Protein AF-A0A914TS62-F1 (afdb_monomer)

Secondary structure (DSSP, 8-state):
-HHHHHHHHHHHHHHHHHHHHHTT-----HHHHHHHHHHHHHHHHHHHHHHHHHHHHHHHHHHHHHHHHHHTSPPPP--------SSTTEEEEEEEEEE-SS-----TT-----SEEEEEEEEETT------

pLDDT: mean 80.4, std 12.71, range [44.12, 97.81]

Structure (mmCIF, N/CA/C/O backbone):
data_AF-A0A914TS62-F1
#
_entry.id   AF-A0A914TS62-F1
#
loop_
_atom_site.group_PDB
_atom_site.id
_atom_site.type_symbol
_atom_site.label_atom_id
_atom_site.label_alt_id
_atom_site.label_comp_id
_atom_site.label_asym_id
_atom_site.label_entity_id
_atom_site.label_seq_id
_atom_site.pdbx_PDB_ins_code
_atom_site.Cartn_x
_atom_site.Cartn_y
_atom_site.Cartn_z
_atom_site.occupancy
_atom_site.B_iso_or_equiv
_atom_site.auth_seq_id
_atom_site.auth_comp_id
_atom_site.auth_asym_id
_atom_site.auth_atom_id
_atom_site.pdbx_PDB_model_num
ATOM 1 N N . MET A 1 1 ? 12.968 19.511 -11.290 1.00 58.91 1 MET A N 1
ATOM 2 C CA . MET A 1 1 ? 12.700 18.054 -11.337 1.00 58.91 1 MET A CA 1
ATOM 3 C C . MET A 1 1 ? 12.162 17.575 -12.689 1.00 58.91 1 MET A C 1
ATOM 5 O O . MET A 1 1 ? 12.362 16.411 -13.003 1.00 58.91 1 MET A O 1
ATOM 9 N N . GLU A 1 2 ? 11.555 18.425 -13.528 1.00 62.75 2 GLU A N 1
ATOM 10 C CA . GLU A 1 2 ? 11.055 17.998 -14.853 1.00 62.75 2 GLU A CA 1
ATOM 11 C C . GLU A 1 2 ? 12.154 17.627 -15.857 1.00 62.75 2 GLU A C 1
ATOM 13 O O . GLU A 1 2 ? 11.988 16.705 -16.654 1.00 62.75 2 GLU A O 1
ATOM 18 N N . ILE A 1 3 ? 13.306 18.303 -15.787 1.00 72.19 3 ILE A N 1
ATOM 19 C CA . ILE A 1 3 ? 14.431 18.050 -16.698 1.00 72.19 3 ILE A CA 1
ATOM 20 C C . ILE A 1 3 ? 14.920 16.602 -16.563 1.00 72.19 3 ILE A C 1
ATOM 22 O O . ILE A 1 3 ? 15.152 15.953 -17.573 1.00 72.19 3 ILE A O 1
ATOM 26 N N . THR A 1 4 ? 14.998 16.049 -15.349 1.00 74.50 4 THR A N 1
ATOM 27 C CA . THR A 1 4 ? 15.471 14.673 -15.119 1.00 74.50 4 THR A CA 1
ATOM 28 C C . THR A 1 4 ? 14.542 13.631 -15.747 1.00 74.50 4 THR A C 1
ATOM 30 O O . THR A 1 4 ? 15.008 12.695 -16.395 1.00 74.50 4 THR A O 1
ATOM 33 N N . PHE A 1 5 ? 13.226 13.819 -15.624 1.00 72.50 5 PHE A N 1
ATOM 34 C CA . PHE A 1 5 ? 12.227 12.907 -16.191 1.00 72.50 5 PHE A CA 1
ATOM 35 C C . PHE A 1 5 ? 12.104 13.003 -17.713 1.00 72.50 5 PHE A C 1
ATOM 37 O O . PHE A 1 5 ? 11.790 12.011 -18.374 1.00 72.50 5 PHE A O 1
ATOM 44 N N . ASN A 1 6 ? 12.374 14.179 -18.280 1.00 75.81 6 ASN A N 1
ATOM 45 C CA . ASN A 1 6 ? 12.390 14.373 -19.726 1.00 75.81 6 ASN A CA 1
ATOM 46 C C . ASN A 1 6 ? 13.721 13.962 -20.367 1.00 75.81 6 ASN A C 1
ATOM 48 O O . ASN A 1 6 ? 13.715 13.427 -21.473 1.00 75.81 6 ASN A O 1
ATOM 52 N N . ALA A 1 7 ? 14.846 14.136 -19.671 1.00 82.00 7 ALA A N 1
ATOM 53 C CA . ALA A 1 7 ? 16.173 13.810 -20.184 1.00 82.00 7 ALA A CA 1
ATOM 54 C C . ALA A 1 7 ? 16.500 12.312 -20.109 1.00 82.00 7 ALA A C 1
ATOM 56 O O . ALA A 1 7 ? 17.142 11.792 -21.015 1.00 82.00 7 ALA A O 1
ATOM 57 N N . CYS A 1 8 ? 16.042 11.595 -19.076 1.00 82.69 8 CYS A N 1
ATOM 58 C CA . CYS A 1 8 ? 16.321 10.165 -18.892 1.00 82.69 8 CYS A CA 1
ATOM 59 C C . CYS A 1 8 ? 16.022 9.285 -20.133 1.00 82.69 8 CYS A C 1
ATOM 61 O O . CYS A 1 8 ? 16.927 8.575 -20.576 1.00 82.69 8 CYS A O 1
ATOM 63 N N . PRO A 1 9 ? 14.832 9.344 -20.766 1.00 81.12 9 PRO A N 1
ATOM 64 C CA . PRO A 1 9 ? 14.540 8.527 -21.949 1.00 81.12 9 PRO A CA 1
ATOM 65 C C . PRO A 1 9 ? 15.324 8.965 -23.194 1.00 81.12 9 PRO A C 1
ATOM 67 O O . PRO A 1 9 ? 15.675 8.129 -24.026 1.00 81.12 9 PRO A O 1
ATOM 70 N N . ILE A 1 10 ? 15.644 10.258 -23.313 1.00 84.44 10 ILE A N 1
ATOM 71 C CA . ILE A 1 10 ? 16.481 10.782 -24.401 1.00 84.44 10 ILE A CA 1
ATOM 72 C C . ILE A 1 10 ? 17.897 10.210 -24.273 1.00 84.44 10 ILE A C 1
ATOM 74 O O . ILE A 1 10 ? 18.439 9.673 -25.236 1.00 84.44 10 ILE A O 1
ATOM 78 N N . LEU A 1 11 ? 18.465 10.245 -23.066 1.00 88.25 11 LEU A N 1
ATOM 79 C CA . LEU A 1 11 ? 19.777 9.670 -22.773 1.00 88.25 11 LEU A CA 1
ATOM 80 C C . LEU A 1 11 ? 19.796 8.152 -22.984 1.00 88.25 11 LEU A C 1
ATOM 82 O O . LEU A 1 11 ? 20.741 7.640 -23.577 1.00 88.25 11 LEU A O 1
ATOM 86 N N . ALA A 1 12 ? 18.746 7.437 -22.571 1.00 86.88 12 ALA A N 1
ATOM 87 C CA . ALA A 1 12 ? 18.618 5.998 -22.803 1.00 86.88 12 ALA A CA 1
ATOM 88 C C . ALA A 1 12 ? 18.572 5.651 -24.301 1.00 86.88 12 ALA A C 1
ATOM 90 O O . ALA A 1 12 ? 19.193 4.680 -24.737 1.00 86.88 12 ALA A O 1
ATOM 91 N N . THR A 1 13 ? 17.890 6.473 -25.102 1.00 87.94 13 THR A N 1
ATOM 92 C CA . THR A 1 13 ? 17.830 6.310 -26.561 1.00 87.94 13 THR A CA 1
ATOM 93 C C . THR A 1 13 ? 19.200 6.545 -27.201 1.00 87.94 13 THR A C 1
ATOM 95 O O . THR A 1 13 ? 19.657 5.726 -27.995 1.00 87.94 13 THR A O 1
ATOM 98 N N . ILE A 1 14 ? 19.893 7.621 -26.808 1.00 90.06 14 ILE A N 1
ATOM 99 C CA . ILE A 1 14 ? 21.251 7.931 -27.283 1.00 90.06 14 ILE A CA 1
ATOM 100 C C . ILE A 1 14 ? 22.222 6.806 -26.909 1.00 90.06 14 ILE A C 1
ATOM 102 O O . ILE A 1 14 ? 22.982 6.354 -27.761 1.00 90.06 14 ILE A O 1
ATOM 106 N N . ALA A 1 15 ? 22.170 6.311 -25.669 1.00 92.06 15 ALA A N 1
ATOM 107 C CA . ALA A 1 15 ? 23.005 5.203 -25.212 1.00 92.06 15 ALA A CA 1
ATOM 108 C C . ALA A 1 15 ? 22.726 3.909 -25.996 1.00 92.06 15 ALA A C 1
ATOM 110 O O . ALA A 1 15 ? 23.661 3.208 -26.378 1.00 92.06 15 ALA A O 1
ATOM 111 N N . SER A 1 16 ? 21.456 3.623 -26.296 1.00 90.00 16 SER A N 1
ATOM 112 C CA . SER A 1 16 ? 21.059 2.443 -27.075 1.00 90.00 16 SER A CA 1
ATOM 113 C C . SER A 1 16 ? 21.575 2.506 -28.515 1.00 90.00 16 SER A C 1
ATOM 115 O O . SER A 1 16 ? 22.153 1.538 -29.005 1.00 90.00 16 SER A O 1
ATOM 117 N N . PHE A 1 17 ? 21.437 3.656 -29.184 1.00 91.44 17 PHE A N 1
ATOM 118 C CA . PHE A 1 17 ? 21.981 3.851 -30.532 1.00 91.44 17 PHE A CA 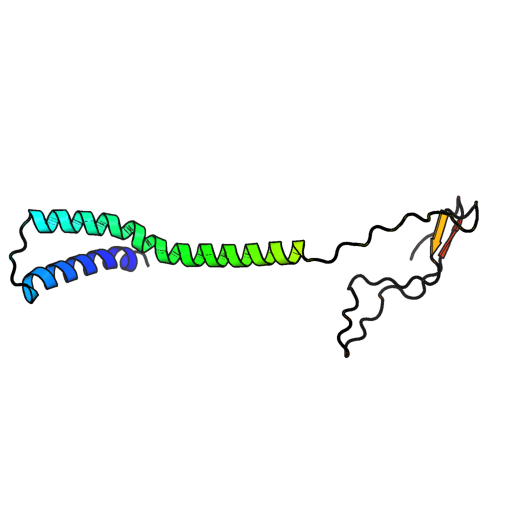1
ATOM 119 C 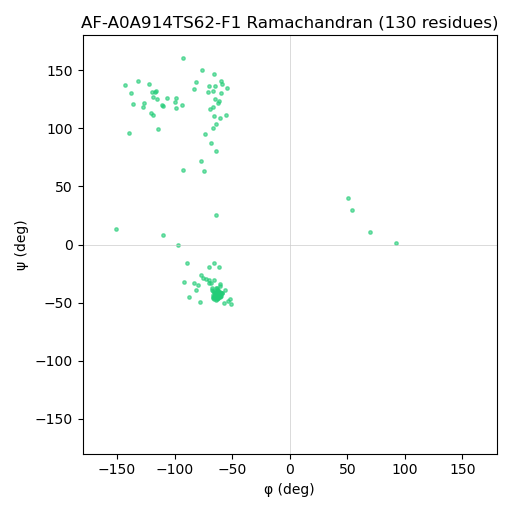C . PHE A 1 17 ? 23.507 3.866 -30.551 1.00 91.44 17 PHE A C 1
ATOM 121 O O . PHE A 1 17 ? 24.109 3.294 -31.457 1.00 91.44 17 PHE A O 1
ATOM 128 N N . MET A 1 18 ? 24.141 4.452 -29.536 1.00 91.81 18 MET A N 1
ATOM 129 C CA . MET A 1 18 ? 25.592 4.411 -29.387 1.00 91.81 18 MET A CA 1
ATOM 130 C C . MET A 1 18 ? 26.086 2.967 -29.242 1.00 91.81 18 MET A C 1
ATOM 132 O O . MET A 1 18 ? 27.031 2.587 -29.924 1.00 91.81 18 MET A O 1
ATOM 136 N N . GLY A 1 19 ? 25.419 2.137 -28.435 1.00 91.69 19 GLY A N 1
ATOM 137 C CA . GLY A 1 19 ? 25.729 0.710 -28.330 1.00 91.69 19 GLY A CA 1
ATOM 138 C C . GLY A 1 19 ? 25.535 -0.038 -29.652 1.00 91.69 19 GLY A C 1
ATOM 139 O O . GLY A 1 19 ? 26.405 -0.804 -30.058 1.00 91.69 19 GLY A O 1
ATOM 140 N N . TYR A 1 20 ? 24.439 0.225 -30.366 1.00 89.75 20 TYR A N 1
ATOM 141 C CA . TYR A 1 20 ? 24.160 -0.397 -31.664 1.00 89.75 20 TYR A CA 1
ATOM 142 C C . TYR A 1 20 ? 25.237 -0.084 -32.717 1.00 89.75 20 TYR A C 1
ATOM 144 O O . TYR A 1 20 ? 25.688 -0.979 -33.426 1.00 89.75 20 TYR A O 1
ATOM 152 N N . ILE A 1 21 ? 25.703 1.166 -32.775 1.00 91.38 21 ILE A N 1
ATOM 153 C CA . ILE A 1 21 ? 26.724 1.593 -33.741 1.00 91.38 21 ILE A CA 1
ATOM 154 C C . ILE A 1 21 ? 28.124 1.139 -33.312 1.00 91.38 21 ILE A C 1
ATOM 156 O O . ILE A 1 21 ? 28.859 0.570 -34.112 1.00 91.38 21 ILE A O 1
ATOM 160 N N . VAL A 1 22 ? 28.515 1.395 -32.059 1.00 92.12 22 VAL A N 1
ATOM 161 C CA . VAL A 1 22 ? 29.905 1.225 -31.598 1.00 92.12 22 VAL A CA 1
ATOM 162 C C . VAL A 1 22 ? 30.225 -0.227 -31.253 1.00 92.12 22 VAL A C 1
ATOM 164 O O . VAL A 1 22 ? 31.324 -0.688 -31.542 1.00 92.12 22 VAL A O 1
ATOM 167 N N . ILE A 1 23 ? 29.289 -0.952 -30.632 1.00 90.00 23 ILE A N 1
ATOM 168 C CA . ILE A 1 23 ? 29.532 -2.323 -30.159 1.00 90.00 23 ILE A CA 1
A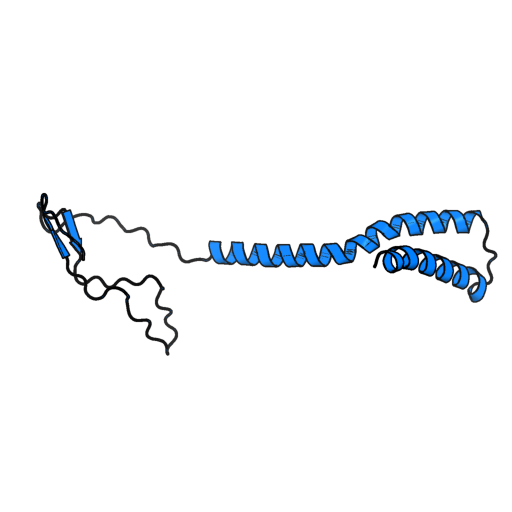TOM 169 C C . ILE A 1 23 ? 29.230 -3.333 -31.264 1.00 90.00 23 ILE A C 1
ATOM 171 O O . ILE A 1 23 ? 30.018 -4.248 -31.481 1.00 90.00 23 ILE A O 1
ATOM 175 N N . GLN A 1 24 ? 28.100 -3.183 -31.964 1.00 85.94 24 GLN A N 1
ATOM 176 C CA . GLN A 1 24 ? 27.717 -4.130 -33.018 1.00 85.94 24 GLN A CA 1
ATOM 177 C C . GLN A 1 24 ? 28.259 -3.760 -34.404 1.00 85.94 24 GLN A C 1
ATOM 179 O O . GLN A 1 24 ? 28.252 -4.604 -35.293 1.00 85.94 24 GLN A O 1
ATOM 184 N N . GLY A 1 25 ? 28.724 -2.522 -34.610 1.00 86.00 25 GLY A N 1
ATOM 185 C CA . GLY A 1 25 ? 29.264 -2.079 -35.899 1.00 86.00 25 GLY A CA 1
ATOM 186 C C . GLY A 1 25 ? 28.217 -1.944 -37.010 1.00 86.00 25 GLY A C 1
ATOM 187 O O . GLY A 1 25 ? 28.583 -1.792 -38.175 1.00 86.00 25 GLY A O 1
ATOM 188 N N . HIS A 1 26 ? 26.922 -2.010 -36.686 1.00 86.12 26 HIS A N 1
ATOM 189 C CA . HIS A 1 26 ? 25.854 -1.898 -37.674 1.00 86.12 26 HIS A CA 1
ATOM 190 C C . HIS A 1 26 ? 25.559 -0.428 -38.016 1.00 86.12 26 HIS A C 1
ATOM 192 O O . HIS A 1 26 ? 25.513 0.421 -37.120 1.00 86.12 26 HIS A O 1
ATOM 198 N N . PRO A 1 27 ? 25.301 -0.099 -39.297 1.00 85.81 27 PRO A N 1
ATOM 199 C CA . PRO A 1 27 ? 24.875 1.241 -39.670 1.00 85.81 27 PRO A CA 1
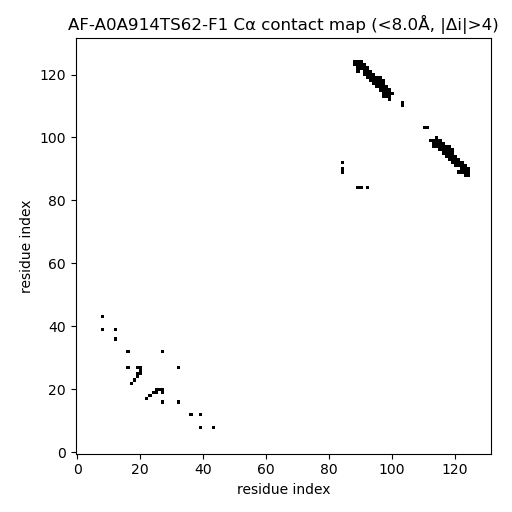ATOM 200 C C . PRO A 1 27 ? 23.482 1.528 -39.099 1.00 85.81 27 PRO A C 1
ATOM 202 O O . PRO A 1 27 ? 22.554 0.727 -39.243 1.00 85.81 27 PRO A O 1
ATOM 205 N N . LEU A 1 28 ? 23.320 2.693 -38.467 1.00 88.75 28 LEU A N 1
ATOM 206 C CA . LEU A 1 28 ? 22.016 3.162 -38.005 1.00 88.75 28 LEU A CA 1
ATOM 207 C C . LEU A 1 28 ? 21.189 3.620 -39.213 1.00 88.75 28 LEU A C 1
ATOM 209 O O . LEU A 1 28 ? 21.321 4.752 -39.680 1.00 88.75 28 LEU A O 1
ATOM 213 N N . THR A 1 29 ? 20.351 2.727 -39.739 1.00 92.06 29 THR A N 1
ATOM 214 C CA . THR A 1 29 ? 19.423 3.063 -40.821 1.00 92.06 29 THR A CA 1
ATOM 215 C C . THR A 1 29 ? 18.233 3.866 -40.280 1.00 92.06 29 THR A C 1
ATOM 217 O O . THR A 1 29 ? 17.827 3.670 -39.127 1.00 92.06 29 THR A O 1
ATOM 220 N N . PRO A 1 30 ? 17.628 4.755 -41.094 1.00 90.06 30 PRO A N 1
ATOM 221 C CA . PRO A 1 30 ? 16.456 5.522 -40.675 1.00 90.06 30 PRO A CA 1
ATOM 222 C C . PRO A 1 30 ? 15.301 4.633 -40.201 1.00 90.06 30 PRO A C 1
ATOM 224 O O . PRO A 1 30 ? 14.668 4.941 -39.199 1.00 90.06 30 PRO A O 1
ATOM 227 N N . GLU A 1 31 ? 15.066 3.502 -40.871 1.00 93.25 31 GLU A N 1
ATOM 228 C CA . GLU A 1 31 ? 14.020 2.537 -40.514 1.00 93.25 31 GLU A CA 1
ATOM 229 C C . GLU A 1 31 ? 14.171 2.023 -39.073 1.00 93.25 31 GLU A C 1
ATOM 231 O O . GLU A 1 31 ? 13.234 2.104 -38.277 1.00 93.25 31 GLU A O 1
ATOM 236 N N . VAL A 1 32 ? 15.376 1.577 -38.702 1.00 89.00 32 VAL A N 1
ATOM 237 C CA . VAL A 1 32 ? 15.671 1.075 -37.351 1.00 89.00 32 VAL A CA 1
ATOM 238 C C . VAL A 1 32 ? 15.609 2.202 -36.319 1.00 89.00 32 VAL A C 1
ATOM 240 O O . VAL A 1 32 ? 15.080 2.004 -35.222 1.00 89.00 32 VAL A O 1
ATOM 243 N N . ALA A 1 33 ? 16.101 3.396 -36.659 1.00 91.00 33 ALA A N 1
ATOM 244 C CA . ALA A 1 33 ? 16.075 4.551 -35.765 1.00 91.00 33 ALA A CA 1
ATOM 245 C C . ALA A 1 33 ? 14.640 5.004 -35.445 1.00 91.00 33 ALA A C 1
ATOM 247 O O . ALA A 1 33 ? 14.299 5.186 -34.274 1.00 91.00 33 ALA A O 1
ATOM 248 N N . PHE A 1 34 ? 13.783 5.141 -36.462 1.00 91.44 34 PHE A N 1
ATOM 249 C CA . PHE A 1 34 ? 12.390 5.549 -36.277 1.00 91.44 34 PHE A CA 1
ATOM 250 C C . PHE A 1 34 ? 11.589 4.497 -35.510 1.00 91.44 34 PHE A C 1
ATOM 252 O O . PHE A 1 34 ? 10.883 4.851 -34.563 1.00 91.44 34 PHE A O 1
ATOM 259 N N . LEU A 1 35 ? 11.747 3.212 -35.841 1.00 91.88 35 LEU A N 1
ATOM 260 C CA . LEU A 1 35 ? 11.072 2.130 -35.124 1.00 91.88 35 LEU A CA 1
ATOM 261 C C . LEU A 1 35 ? 11.473 2.094 -33.641 1.00 91.88 35 LEU A C 1
ATOM 263 O O . LEU A 1 35 ? 10.617 2.000 -32.761 1.00 91.88 35 LEU A O 1
ATOM 267 N N . SER A 1 36 ? 12.766 2.238 -33.353 1.00 90.69 36 SER A N 1
ATOM 268 C CA . SER A 1 36 ? 13.283 2.243 -31.980 1.00 90.69 36 SER A CA 1
ATOM 269 C C . SER A 1 36 ? 12.783 3.446 -31.177 1.00 90.69 36 SER A C 1
ATOM 271 O O . SER A 1 36 ? 12.382 3.292 -30.025 1.00 90.69 36 SER A O 1
ATOM 273 N N . LEU A 1 37 ? 12.740 4.638 -31.784 1.00 90.06 37 LEU A N 1
ATOM 274 C CA . LEU A 1 37 ? 12.169 5.836 -31.157 1.00 90.06 37 LEU A CA 1
ATOM 275 C C . LEU A 1 37 ? 10.689 5.643 -30.804 1.00 90.06 37 LEU A C 1
ATOM 277 O O . LEU A 1 37 ? 10.261 6.029 -29.715 1.00 90.06 37 LEU A O 1
ATOM 281 N N . MET A 1 38 ? 9.907 5.019 -31.691 1.00 91.00 38 MET A N 1
ATOM 282 C CA . MET A 1 38 ? 8.504 4.703 -31.407 1.00 91.00 38 MET A CA 1
ATOM 283 C C . MET A 1 38 ? 8.364 3.718 -30.241 1.00 91.00 38 MET A C 1
ATOM 285 O O . MET A 1 38 ? 7.562 3.955 -29.336 1.00 91.00 38 MET A O 1
ATOM 289 N N . LEU A 1 39 ? 9.174 2.656 -30.214 1.00 89.50 39 LEU A N 1
ATOM 290 C CA . LEU A 1 39 ? 9.168 1.668 -29.131 1.00 89.50 39 LEU A CA 1
ATOM 291 C C . LEU A 1 39 ? 9.548 2.288 -27.782 1.00 89.50 39 LEU A C 1
ATOM 293 O O . LEU A 1 39 ? 8.861 2.066 -26.783 1.00 89.50 39 LEU A O 1
ATOM 297 N N . PHE A 1 40 ? 10.592 3.116 -27.742 1.00 88.06 40 PHE A N 1
ATOM 298 C CA . PHE A 1 40 ? 10.982 3.804 -26.513 1.00 88.06 40 PHE A CA 1
ATOM 299 C C . PHE A 1 40 ? 9.908 4.778 -26.025 1.00 88.06 40 PHE A C 1
ATOM 301 O O . PHE A 1 40 ? 9.655 4.839 -24.821 1.00 88.06 40 PHE A O 1
ATOM 308 N N . ASN A 1 41 ? 9.216 5.476 -26.928 1.00 86.38 41 ASN A N 1
ATOM 309 C CA . ASN A 1 41 ? 8.092 6.337 -26.557 1.00 86.38 41 ASN A CA 1
ATOM 310 C C . ASN A 1 41 ? 6.922 5.549 -25.947 1.00 86.38 41 ASN A C 1
ATOM 312 O O . ASN A 1 41 ? 6.324 6.016 -24.977 1.00 86.38 41 ASN A O 1
ATOM 316 N N . LEU A 1 42 ? 6.631 4.345 -26.449 1.00 87.25 42 LEU A N 1
ATOM 317 C CA . LEU A 1 42 ? 5.595 3.478 -25.880 1.00 87.25 42 LEU A CA 1
ATOM 318 C C . LEU A 1 42 ? 5.972 2.979 -24.474 1.00 87.25 42 LEU A C 1
ATOM 320 O O . LEU A 1 42 ? 5.154 3.003 -23.553 1.00 87.25 42 LEU A O 1
ATOM 324 N N . ILE A 1 43 ? 7.226 2.562 -24.290 1.00 88.06 43 ILE A N 1
ATOM 325 C CA . ILE A 1 43 ? 7.723 2.034 -23.011 1.00 88.06 43 ILE A CA 1
ATOM 326 C C . ILE A 1 43 ? 7.830 3.140 -21.954 1.00 88.06 43 ILE A C 1
ATOM 328 O O . ILE A 1 43 ? 7.577 2.889 -20.774 1.00 88.06 43 ILE A O 1
ATOM 332 N N . ARG A 1 44 ? 8.152 4.372 -22.365 1.00 83.62 44 ARG A N 1
ATOM 333 C CA . ARG A 1 44 ? 8.343 5.522 -21.472 1.00 83.62 44 ARG A CA 1
ATOM 334 C C . ARG A 1 44 ? 7.169 5.724 -20.517 1.00 83.62 44 ARG A C 1
ATOM 336 O O . ARG A 1 44 ? 7.387 5.909 -19.322 1.00 83.62 44 ARG A O 1
ATOM 343 N N . PHE A 1 45 ? 5.942 5.677 -21.033 1.00 81.25 45 PHE A N 1
ATOM 344 C CA . PHE A 1 45 ? 4.744 5.863 -20.216 1.00 81.25 45 PHE A CA 1
ATOM 345 C C . PHE A 1 45 ? 4.610 4.773 -19.146 1.00 81.25 45 PHE A C 1
ATOM 347 O O . PHE A 1 45 ? 4.386 5.065 -17.973 1.00 81.25 45 PHE A O 1
ATOM 354 N N . SER A 1 46 ? 4.804 3.515 -19.535 1.00 83.19 46 SER A N 1
ATOM 355 C CA . SER A 1 46 ? 4.685 2.371 -18.631 1.00 83.19 46 SER A CA 1
ATOM 356 C C . SER A 1 46 ? 5.775 2.377 -17.558 1.00 83.19 46 SER A C 1
ATOM 358 O O . SER A 1 46 ? 5.464 2.230 -16.380 1.00 83.19 46 SER A O 1
ATOM 360 N N . VAL A 1 47 ? 7.031 2.638 -17.934 1.00 85.62 47 VAL A N 1
ATOM 361 C CA . VAL A 1 47 ? 8.164 2.714 -16.995 1.00 85.62 47 VAL A CA 1
ATOM 362 C C . VAL A 1 47 ? 7.991 3.857 -15.999 1.00 85.62 47 VAL A C 1
ATOM 364 O O . VAL A 1 47 ? 8.272 3.684 -14.816 1.00 85.62 47 VAL A O 1
ATOM 367 N N . TYR A 1 48 ? 7.470 5.003 -16.444 1.00 83.88 48 TYR A N 1
ATOM 368 C CA . TYR A 1 48 ? 7.213 6.140 -15.562 1.00 83.88 48 TYR A CA 1
ATOM 369 C C . TYR A 1 48 ? 6.116 5.856 -14.524 1.00 83.88 48 TYR A C 1
ATOM 371 O O . TYR A 1 48 ? 6.171 6.389 -13.418 1.00 83.88 48 TYR A O 1
ATOM 379 N N . ARG A 1 49 ? 5.127 5.010 -14.843 1.00 85.44 49 ARG A N 1
ATOM 380 C CA . ARG A 1 49 ? 4.048 4.671 -13.901 1.00 85.44 49 ARG A CA 1
ATOM 381 C C . ARG A 1 49 ? 4.458 3.672 -12.822 1.00 85.44 49 ARG A C 1
ATOM 383 O O . ARG A 1 49 ? 3.876 3.710 -11.743 1.00 85.44 49 ARG A O 1
ATOM 390 N N . ILE A 1 50 ? 5.457 2.821 -13.065 1.00 89.38 50 ILE A N 1
ATOM 391 C CA . ILE A 1 50 ? 5.872 1.770 -12.114 1.00 89.38 50 ILE A CA 1
ATOM 392 C C . ILE A 1 50 ? 6.186 2.324 -10.711 1.00 89.38 50 ILE A C 1
ATOM 394 O O . ILE A 1 50 ? 5.649 1.788 -9.743 1.00 89.38 50 ILE A O 1
ATOM 398 N N . PRO A 1 51 ? 6.981 3.400 -10.550 1.00 86.38 51 PRO A N 1
ATOM 399 C CA . PRO A 1 51 ? 7.229 3.971 -9.227 1.00 86.38 51 PRO A CA 1
ATOM 400 C C . PRO A 1 51 ? 5.956 4.467 -8.527 1.00 86.38 51 PRO A C 1
ATOM 402 O O . PRO A 1 51 ? 5.829 4.319 -7.314 1.00 86.38 51 PRO A O 1
ATOM 405 N N . GLY A 1 52 ? 5.000 5.020 -9.282 1.00 88.12 52 GLY A N 1
ATOM 406 C CA . GLY A 1 52 ? 3.701 5.445 -8.754 1.00 88.12 52 GLY A CA 1
ATOM 407 C C . GLY A 1 52 ? 2.879 4.271 -8.217 1.00 88.12 52 GLY A C 1
ATOM 408 O O . GLY A 1 52 ? 2.334 4.359 -7.119 1.00 88.12 52 GLY A O 1
ATOM 409 N N . LEU A 1 53 ? 2.892 3.136 -8.924 1.00 92.56 53 LEU A N 1
ATOM 410 C CA . LEU A 1 53 ? 2.188 1.918 -8.505 1.00 92.56 53 LEU A CA 1
ATOM 411 C C . LEU A 1 53 ? 2.677 1.386 -7.151 1.00 92.56 53 LEU A C 1
ATOM 413 O O . LEU A 1 53 ? 1.881 0.872 -6.373 1.00 92.56 53 LEU A O 1
ATOM 417 N N . VAL A 1 54 ? 3.969 1.525 -6.830 1.00 93.62 54 VAL A N 1
ATOM 418 C CA . VAL A 1 54 ? 4.501 1.100 -5.521 1.00 93.62 54 VAL A CA 1
ATOM 419 C C . VAL A 1 54 ? 3.831 1.870 -4.385 1.00 93.62 54 VAL A C 1
ATOM 421 O O . VAL A 1 54 ? 3.476 1.285 -3.361 1.00 93.62 54 VAL A O 1
ATOM 424 N N . ARG A 1 55 ? 3.632 3.178 -4.572 1.00 93.62 55 ARG A N 1
ATOM 425 C CA . ARG A 1 55 ? 2.940 4.018 -3.595 1.00 93.62 55 ARG A CA 1
ATOM 426 C C . ARG A 1 55 ? 1.474 3.618 -3.469 1.00 93.62 55 ARG A C 1
ATOM 428 O O . ARG A 1 55 ? 1.002 3.452 -2.353 1.00 93.62 55 ARG A O 1
ATOM 435 N N . GLU A 1 56 ? 0.791 3.407 -4.589 1.00 95.69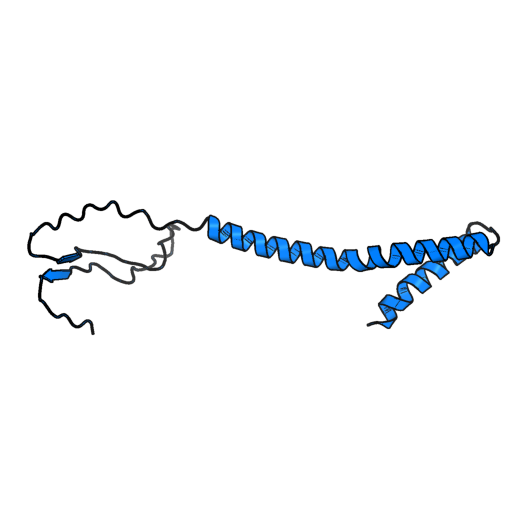 56 GLU A N 1
ATOM 436 C CA . GLU A 1 56 ? -0.613 2.981 -4.592 1.00 95.69 56 GLU A CA 1
ATOM 437 C C . GLU A 1 56 ? -0.810 1.650 -3.852 1.00 95.69 56 GLU A C 1
ATOM 439 O O . GLU A 1 56 ? -1.728 1.517 -3.047 1.00 95.69 56 GLU A O 1
ATOM 444 N N . VAL A 1 57 ? 0.088 0.680 -4.050 1.00 96.94 57 VAL A N 1
ATOM 445 C CA . VAL A 1 57 ? 0.056 -0.603 -3.328 1.00 96.94 57 VAL A CA 1
ATOM 446 C C . VAL A 1 57 ? 0.309 -0.412 -1.831 1.00 96.94 57 VAL A C 1
ATOM 448 O O . VAL A 1 57 ? -0.344 -1.058 -1.009 1.00 96.94 57 VAL A O 1
ATOM 451 N N . LEU A 1 58 ? 1.243 0.465 -1.456 1.00 96.88 58 LEU A N 1
ATOM 452 C CA . LEU A 1 58 ? 1.517 0.763 -0.052 1.00 96.88 58 LEU A CA 1
ATOM 453 C C . LEU A 1 58 ? 0.300 1.400 0.631 1.00 96.88 58 LEU A C 1
ATOM 455 O O . LEU A 1 58 ? -0.098 0.955 1.708 1.00 96.88 58 LEU A O 1
ATOM 459 N N . ASP A 1 59 ? -0.309 2.390 -0.017 1.00 96.38 59 ASP A N 1
ATOM 460 C CA . ASP A 1 59 ? -1.500 3.075 0.480 1.00 96.38 59 ASP A CA 1
ATOM 461 C C . ASP A 1 59 ? -2.682 2.093 0.591 1.00 96.38 59 ASP A C 1
ATOM 463 O O . ASP A 1 59 ? -3.364 2.050 1.619 1.00 96.38 59 ASP A O 1
ATOM 467 N N . ALA A 1 60 ? -2.866 1.217 -0.404 1.00 97.25 60 ALA A N 1
ATOM 468 C CA . ALA A 1 60 ? -3.869 0.154 -0.367 1.00 97.25 60 ALA A CA 1
ATOM 469 C C . ALA A 1 60 ? -3.644 -0.817 0.802 1.00 97.25 60 ALA A C 1
ATOM 471 O O . ALA A 1 60 ? -4.594 -1.173 1.498 1.00 97.25 60 ALA A O 1
ATOM 472 N N . ARG A 1 61 ? -2.392 -1.208 1.072 1.00 97.31 61 ARG A N 1
ATOM 473 C CA . ARG A 1 61 ? -2.048 -2.083 2.202 1.00 97.31 61 ARG A CA 1
ATOM 474 C C . ARG A 1 61 ? -2.370 -1.433 3.547 1.00 97.31 61 ARG A C 1
ATOM 476 O O . ARG A 1 61 ? -2.920 -2.095 4.422 1.00 97.31 61 ARG A O 1
ATOM 483 N N . ILE A 1 62 ? -2.050 -0.151 3.720 1.00 97.06 62 ILE A N 1
ATOM 484 C CA . ILE A 1 62 ? -2.379 0.592 4.947 1.00 97.06 62 ILE A CA 1
ATOM 485 C C . ILE A 1 62 ? -3.899 0.682 5.115 1.00 97.06 62 ILE A C 1
ATOM 487 O O . ILE A 1 62 ? -4.413 0.423 6.202 1.00 97.06 62 ILE A O 1
ATOM 491 N N . SER A 1 63 ? -4.626 1.004 4.043 1.00 97.81 63 SER A N 1
ATOM 492 C CA . SER A 1 63 ? -6.089 1.056 4.069 1.00 97.81 63 SER A CA 1
ATOM 493 C C . SER A 1 63 ? -6.701 -0.296 4.433 1.00 97.81 63 SER A C 1
ATOM 495 O O . SER A 1 63 ? -7.605 -0.354 5.262 1.00 97.81 63 SER A O 1
ATOM 497 N N . LEU A 1 64 ? -6.190 -1.384 3.853 1.00 97.31 64 LEU A N 1
ATOM 498 C CA . LEU A 1 64 ? -6.666 -2.734 4.136 1.00 97.31 64 LEU A CA 1
ATOM 499 C C . LEU A 1 64 ? -6.423 -3.125 5.595 1.00 97.31 64 LEU A C 1
ATOM 501 O O . LEU A 1 64 ? -7.321 -3.669 6.228 1.00 97.31 64 LEU A O 1
ATOM 505 N N . ASN A 1 65 ? -5.255 -2.790 6.152 1.00 96.88 65 ASN A N 1
ATOM 506 C CA . ASN A 1 65 ? -4.964 -3.042 7.563 1.00 96.88 65 ASN A CA 1
ATOM 507 C C . ASN A 1 65 ? -5.966 -2.342 8.490 1.00 96.88 65 ASN A C 1
ATOM 509 O O . ASN A 1 65 ? -6.420 -2.952 9.449 1.00 96.88 65 ASN A O 1
ATOM 513 N N . ARG A 1 66 ? -6.350 -1.094 8.189 1.00 95.44 66 ARG A N 1
ATOM 514 C CA . ARG A 1 66 ? -7.343 -0.352 8.987 1.00 95.44 66 ARG A CA 1
ATOM 515 C C . ARG A 1 66 ? -8.726 -0.996 8.930 1.00 95.44 66 ARG A C 1
ATOM 517 O O . ARG A 1 66 ? -9.401 -1.090 9.946 1.00 95.44 66 ARG A O 1
ATOM 524 N N . VAL A 1 67 ? -9.144 -1.440 7.743 1.00 96.69 67 VAL A N 1
ATOM 525 C CA . VAL A 1 67 ? -10.415 -2.163 7.578 1.00 96.69 67 VAL A CA 1
ATOM 526 C C . VAL A 1 67 ? -10.379 -3.485 8.338 1.00 96.69 67 VAL A C 1
ATOM 528 O O . VAL A 1 67 ? -11.341 -3.827 9.013 1.00 96.69 67 VAL A O 1
ATOM 531 N N . GLN A 1 68 ? -9.264 -4.210 8.267 1.00 95.88 68 GLN A N 1
ATOM 532 C CA . GLN A 1 68 ? -9.082 -5.451 9.010 1.00 95.88 68 GLN A CA 1
ATOM 533 C C . GLN A 1 68 ? -9.142 -5.220 10.525 1.00 95.88 68 GLN A C 1
ATOM 535 O O . GLN A 1 68 ? -9.798 -5.986 11.217 1.00 95.88 68 GLN A O 1
ATOM 540 N N . GLU A 1 69 ? -8.479 -4.183 11.038 1.00 93.12 69 GLU A N 1
ATOM 541 C CA . GLU A 1 69 ? -8.500 -3.838 12.463 1.00 93.12 69 GLU A CA 1
ATOM 542 C C . GLU A 1 69 ? -9.922 -3.547 12.955 1.00 93.12 69 GLU A C 1
ATOM 544 O O . GLU A 1 69 ? -10.325 -4.094 13.973 1.00 93.12 69 GLU A O 1
ATOM 549 N N . PHE A 1 70 ? -10.702 -2.782 12.186 1.00 91.00 70 PHE A N 1
ATOM 550 C CA . PHE A 1 70 ? -12.107 -2.507 12.494 1.00 91.00 70 PHE A CA 1
ATOM 551 C C . PHE A 1 70 ? -12.971 -3.777 12.498 1.00 91.00 70 PHE A C 1
ATOM 553 O O . PHE A 1 70 ? -13.745 -3.998 13.418 1.00 91.00 70 PHE A O 1
ATOM 560 N N . LEU A 1 71 ? -12.825 -4.643 11.491 1.00 91.44 71 LEU A N 1
ATOM 561 C CA . LEU A 1 71 ? -13.619 -5.876 11.392 1.00 91.44 71 LEU A CA 1
ATOM 562 C C . LEU A 1 71 ? -13.254 -6.932 12.446 1.00 91.44 71 LEU A C 1
ATOM 564 O O . LEU A 1 71 ? -14.019 -7.869 12.657 1.00 91.44 71 LEU A O 1
ATOM 568 N N . LEU A 1 72 ? -12.071 -6.824 13.051 1.00 91.50 72 LEU A N 1
ATOM 569 C CA . LEU A 1 72 ? -11.609 -7.701 14.127 1.00 91.50 72 LEU A CA 1
ATOM 570 C C . LEU A 1 72 ? -11.829 -7.094 15.518 1.00 91.50 72 LEU A C 1
ATOM 572 O O . LEU A 1 72 ? -11.453 -7.718 16.513 1.00 91.50 72 LEU A O 1
ATOM 576 N N . GLU A 1 73 ? -12.389 -5.888 15.602 1.00 86.75 73 GLU A N 1
ATOM 577 C CA . GLU A 1 73 ? -12.689 -5.256 16.878 1.00 86.75 73 GLU A CA 1
ATOM 578 C C . GLU A 1 73 ? -13.757 -6.080 17.624 1.00 86.75 73 GLU A C 1
ATOM 580 O O . GLU A 1 73 ? -14.707 -6.567 17.006 1.00 86.75 73 GLU A O 1
ATOM 585 N N . PRO A 1 74 ? -13.600 -6.318 18.941 1.00 82.19 74 PRO A N 1
ATOM 586 C CA . PRO A 1 74 ? -14.589 -7.064 19.705 1.00 82.19 74 PRO A CA 1
ATOM 587 C C . PRO A 1 74 ? -15.937 -6.338 19.702 1.00 82.19 74 PRO A C 1
ATOM 589 O O . PRO A 1 74 ? -16.046 -5.205 20.168 1.00 82.19 74 PRO A O 1
ATOM 592 N N . GLU A 1 75 ? -16.967 -7.028 19.222 1.00 77.56 75 GLU A N 1
ATOM 593 C CA . GLU A 1 75 ? -18.347 -6.550 19.272 1.00 77.56 75 GLU A CA 1
ATOM 594 C C . GLU A 1 75 ? -18.841 -6.448 20.720 1.00 77.56 75 GLU A C 1
ATOM 596 O O . GLU A 1 75 ? -18.485 -7.257 21.589 1.00 77.56 75 GLU A O 1
ATOM 601 N N . VAL A 1 76 ? -19.702 -5.462 20.9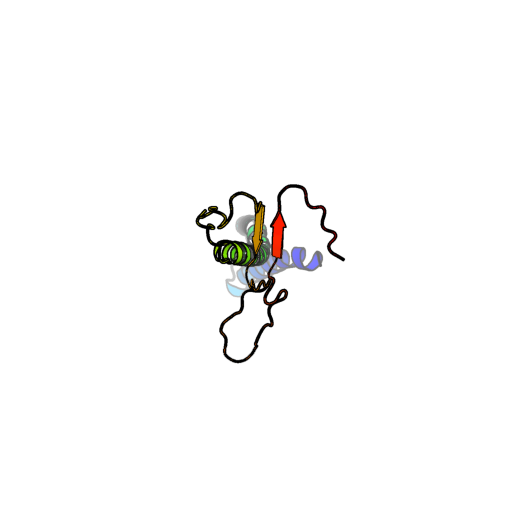84 1.00 74.81 76 VAL A N 1
ATOM 602 C CA . VAL A 1 76 ? -20.399 -5.372 22.270 1.00 74.81 76 VAL A CA 1
ATOM 603 C C . VAL A 1 76 ? -21.322 -6.590 22.379 1.00 74.81 76 VAL A C 1
ATOM 605 O O . VAL A 1 76 ? -22.139 -6.800 21.480 1.00 74.81 76 VAL A O 1
ATOM 608 N N . PRO A 1 77 ? -21.223 -7.402 23.449 1.00 73.56 77 PRO A N 1
ATOM 609 C CA . PRO A 1 77 ? -22.088 -8.560 23.613 1.00 73.56 77 PRO A CA 1
ATOM 610 C C . PRO A 1 77 ? -23.557 -8.145 23.533 1.00 73.56 77 PRO A C 1
ATOM 612 O O . PRO A 1 77 ? -23.957 -7.169 24.171 1.00 73.56 77 PRO A O 1
ATOM 615 N N . GLU A 1 78 ? -24.362 -8.901 22.784 1.00 68.88 78 GLU A N 1
ATOM 616 C CA . GLU A 1 78 ? -25.815 -8.752 22.805 1.00 68.88 78 GLU A CA 1
ATOM 617 C C . GLU A 1 78 ? -26.272 -8.912 24.260 1.00 68.88 78 GLU A C 1
ATOM 619 O O . GLU A 1 78 ? -26.134 -9.983 24.861 1.00 68.88 78 GLU A O 1
ATOM 624 N N . MET A 1 79 ? -26.749 -7.823 24.870 1.00 64.50 79 MET A N 1
ATOM 625 C CA . MET A 1 79 ? -27.299 -7.876 26.217 1.00 64.50 79 MET A CA 1
ATOM 626 C C . MET A 1 79 ? -28.541 -8.760 26.137 1.00 64.50 79 MET A C 1
ATOM 628 O O . MET A 1 79 ? -29.572 -8.353 25.603 1.00 64.50 79 MET A O 1
ATOM 632 N N . ILE A 1 80 ? -28.431 -10.001 26.615 1.00 57.78 80 ILE A N 1
ATOM 633 C CA . ILE A 1 80 ? -29.572 -10.904 26.724 1.00 57.78 80 ILE A CA 1
ATOM 634 C C . ILE A 1 80 ? -30.561 -10.206 27.658 1.00 57.78 80 ILE A C 1
ATOM 636 O O . ILE A 1 80 ? -30.297 -10.045 28.849 1.00 57.78 80 ILE A O 1
ATOM 640 N N . ASN A 1 81 ? -31.664 -9.728 27.081 1.00 57.81 81 ASN A N 1
ATOM 641 C CA . ASN A 1 81 ? -32.722 -8.986 27.753 1.00 57.81 81 ASN A CA 1
ATOM 642 C C . ASN A 1 81 ? -33.414 -9.865 28.803 1.00 57.81 81 ASN A C 1
ATOM 644 O O . ASN A 1 81 ? -34.509 -10.375 28.588 1.00 57.81 81 ASN A O 1
ATOM 648 N N . THR A 1 82 ? -32.812 -10.013 29.975 1.00 58.12 82 THR A N 1
ATOM 649 C CA . THR A 1 82 ? -33.549 -10.283 31.209 1.00 58.12 82 THR A CA 1
ATOM 650 C C . THR A 1 82 ? -33.853 -8.950 31.884 1.00 58.12 82 THR A C 1
ATOM 652 O O . THR A 1 82 ? -33.369 -8.669 32.976 1.00 58.12 82 THR A O 1
ATOM 655 N N . MET A 1 83 ? -34.653 -8.105 31.222 1.00 59.09 83 MET A N 1
ATOM 656 C CA . MET A 1 83 ? -35.339 -6.981 31.869 1.00 59.09 83 MET A CA 1
ATOM 657 C C . MET A 1 83 ? -36.543 -7.529 32.643 1.00 59.09 83 MET A C 1
ATOM 659 O O . MET A 1 83 ? -37.685 -7.356 32.238 1.00 59.09 83 MET A O 1
ATOM 663 N N . ASN A 1 84 ? -36.290 -8.222 33.749 1.00 60.31 84 ASN A N 1
ATOM 664 C CA . ASN A 1 84 ? -37.294 -8.362 34.797 1.00 60.31 84 ASN A CA 1
ATOM 665 C C . ASN A 1 84 ? -36.741 -7.626 36.015 1.00 60.31 84 ASN A C 1
ATOM 667 O O . ASN A 1 84 ? -35.855 -8.168 36.683 1.00 60.31 84 ASN A O 1
ATOM 671 N N . PRO A 1 85 ? -37.174 -6.380 36.276 1.00 58.59 85 PRO A N 1
ATOM 672 C CA . PRO A 1 85 ? -36.77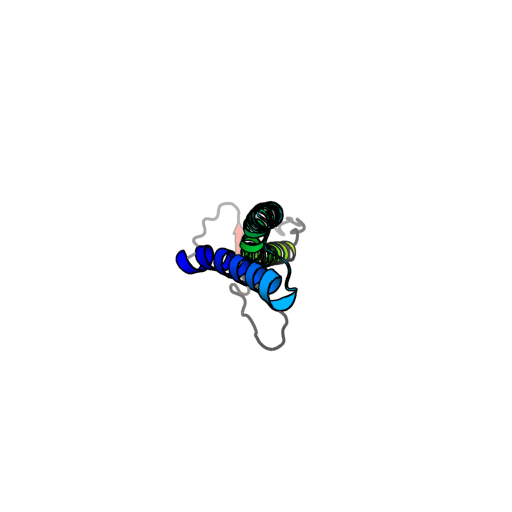3 -5.695 37.491 1.00 58.59 85 PRO A CA 1
ATOM 673 C C . PRO A 1 85 ? -37.238 -6.518 38.696 1.00 58.59 85 PRO A C 1
ATOM 675 O O . PRO A 1 85 ? -38.326 -7.092 38.700 1.00 58.59 85 PRO A O 1
ATOM 678 N N . THR A 1 86 ? -36.399 -6.586 39.731 1.00 61.50 86 THR A N 1
ATOM 679 C CA . THR A 1 86 ? -36.709 -7.320 40.974 1.00 61.50 86 THR A CA 1
ATOM 680 C C . THR A 1 86 ? -37.957 -6.748 41.678 1.00 61.50 86 THR A C 1
ATOM 682 O O . THR A 1 86 ? -38.571 -7.433 42.491 1.00 61.50 86 THR A O 1
ATOM 685 N N . ASN A 1 87 ? -38.343 -5.506 41.349 1.00 61.66 87 ASN A N 1
ATOM 686 C CA . ASN A 1 87 ? -39.492 -4.772 41.876 1.00 61.66 87 ASN A CA 1
ATOM 687 C C . ASN A 1 87 ? -40.312 -4.142 40.737 1.00 61.66 87 ASN A C 1
ATOM 689 O O . ASN A 1 87 ? -39.744 -3.560 39.818 1.00 61.66 87 ASN A O 1
ATOM 693 N N . GLU A 1 88 ? -41.644 -4.165 40.845 1.00 65.38 88 GLU A N 1
ATOM 694 C CA . GLU A 1 88 ? -42.570 -3.604 39.840 1.00 65.38 88 GLU A CA 1
ATOM 695 C C . GLU A 1 88 ? -42.493 -2.069 39.700 1.00 65.38 88 GLU A C 1
ATOM 697 O O . GLU A 1 88 ? -42.958 -1.523 38.708 1.00 65.38 88 GLU A O 1
ATOM 702 N N . ASN A 1 89 ? -41.889 -1.368 40.670 1.00 66.25 89 ASN A N 1
ATOM 703 C CA . ASN A 1 89 ? -41.884 0.100 40.755 1.00 66.25 89 ASN A CA 1
ATOM 704 C C . ASN A 1 89 ? -40.504 0.743 40.486 1.00 66.25 89 ASN A C 1
ATOM 706 O O . ASN A 1 89 ? -40.320 1.943 40.717 1.00 66.25 89 ASN A O 1
ATOM 710 N N . THR A 1 90 ? -39.523 -0.054 40.048 1.00 68.69 90 THR A N 1
ATOM 711 C 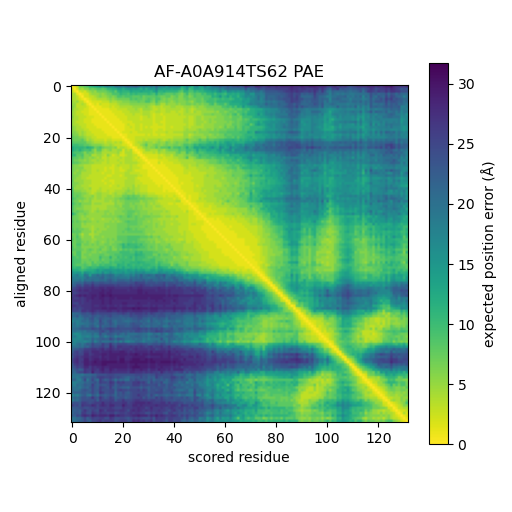CA . THR A 1 90 ? -38.144 0.382 39.775 1.00 68.69 90 THR A CA 1
ATOM 712 C C . THR A 1 90 ? -37.883 0.325 38.273 1.00 68.69 90 THR A C 1
ATOM 714 O O . THR A 1 90 ? -37.963 -0.740 37.664 1.00 68.69 90 THR A O 1
ATOM 717 N N . ILE A 1 91 ? -37.549 1.472 37.675 1.00 72.94 91 ILE A N 1
ATOM 718 C CA . ILE A 1 91 ? -37.338 1.604 36.223 1.00 72.94 91 ILE A CA 1
ATOM 719 C C . ILE A 1 91 ? -35.874 1.400 35.817 1.00 72.94 91 ILE A C 1
ATOM 721 O O . ILE A 1 91 ? -35.598 0.902 34.728 1.00 72.94 91 ILE A O 1
ATOM 725 N N . ILE A 1 92 ? -34.928 1.775 36.684 1.00 78.06 92 ILE A N 1
ATOM 726 C CA . ILE A 1 92 ? -33.485 1.631 36.457 1.00 78.06 92 ILE A CA 1
ATOM 727 C C . ILE A 1 92 ? -32.861 1.098 37.747 1.00 78.06 92 ILE A C 1
ATOM 729 O O . ILE A 1 92 ? -32.959 1.728 38.799 1.00 78.06 92 ILE A O 1
ATOM 733 N N . GLU A 1 93 ? -32.206 -0.058 37.656 1.00 77.94 93 GLU A N 1
ATOM 734 C CA . GLU A 1 93 ? -31.482 -0.689 38.759 1.00 77.94 93 GLU A CA 1
ATOM 735 C C . GLU A 1 93 ? -30.053 -1.018 38.303 1.00 77.94 93 GLU A C 1
ATOM 737 O O . GLU A 1 93 ? -29.836 -1.792 37.373 1.00 77.94 93 GLU A O 1
ATOM 742 N N . LEU A 1 94 ? -29.065 -0.424 38.966 1.00 79.44 94 LEU A N 1
ATOM 743 C CA . LEU A 1 94 ? -27.644 -0.733 38.845 1.00 79.44 94 LEU A CA 1
ATOM 744 C C . LEU A 1 94 ? -27.190 -1.290 40.194 1.00 79.44 94 LEU A C 1
ATOM 746 O O . LEU A 1 94 ? -27.371 -0.636 41.217 1.00 79.44 94 LEU A O 1
ATOM 750 N N . LYS A 1 95 ? -26.591 -2.482 40.219 1.00 79.88 95 LYS A N 1
ATOM 751 C CA . LYS A 1 95 ? -26.078 -3.111 41.447 1.00 79.88 95 LYS A CA 1
ATOM 752 C C . LYS A 1 95 ? -24.587 -3.372 41.318 1.00 79.88 95 LYS A C 1
ATOM 754 O O . LYS A 1 95 ? -24.184 -4.212 40.520 1.00 79.88 95 LYS A O 1
ATOM 759 N N . GLY A 1 96 ? -23.775 -2.666 42.109 1.00 76.19 96 GLY A N 1
ATOM 760 C CA . GLY A 1 96 ? -22.329 -2.892 42.191 1.00 76.19 96 GLY A CA 1
ATOM 761 C C . GLY A 1 96 ? -21.594 -2.844 40.844 1.00 76.19 96 GLY A C 1
ATOM 762 O O . GLY A 1 96 ? -20.584 -3.527 40.681 1.00 76.19 96 GLY A O 1
ATOM 763 N N . ALA A 1 97 ? -22.090 -2.069 39.874 1.00 76.62 97 ALA A N 1
ATOM 764 C CA . ALA A 1 97 ? -21.575 -2.082 38.510 1.00 76.62 97 ALA A CA 1
ATOM 765 C C . ALA A 1 97 ? -20.178 -1.444 38.436 1.00 76.62 97 ALA A C 1
ATOM 767 O O . ALA A 1 97 ? -19.952 -0.342 38.944 1.00 76.62 97 ALA A O 1
ATOM 768 N N . ASN A 1 98 ? -19.244 -2.133 37.778 1.00 80.19 98 ASN A N 1
ATOM 769 C CA . ASN A 1 98 ? -17.924 -1.607 37.443 1.00 80.19 98 ASN A CA 1
ATOM 770 C C . ASN A 1 98 ? -17.862 -1.397 35.928 1.00 80.19 98 ASN A C 1
ATOM 772 O O . ASN A 1 98 ? -18.024 -2.354 35.176 1.00 80.19 98 ASN A O 1
ATOM 776 N N . LEU A 1 99 ? -17.645 -0.159 35.484 1.00 80.62 99 LEU A N 1
ATOM 777 C CA . LEU A 1 99 ? -17.673 0.214 34.067 1.00 80.62 99 LEU A CA 1
ATOM 778 C C . LEU A 1 99 ? -16.328 0.832 33.668 1.00 80.62 99 LEU A C 1
ATOM 780 O O . LEU A 1 99 ? -15.744 1.624 34.413 1.00 80.62 99 LEU A O 1
ATOM 784 N N . SER A 1 100 ? -15.835 0.466 32.488 1.00 82.19 100 SER A N 1
ATOM 785 C CA . SER A 1 100 ? -14.591 0.972 31.902 1.00 82.19 100 SER A CA 1
ATOM 786 C C . SER A 1 100 ? -14.769 1.123 30.397 1.00 82.19 100 SER A C 1
ATOM 788 O O . SER A 1 100 ? -15.322 0.233 29.758 1.00 82.19 100 SER A O 1
ATOM 790 N N . TRP A 1 101 ? -14.276 2.228 29.835 1.00 78.88 101 TRP A N 1
ATOM 791 C CA . TRP A 1 101 ? -14.262 2.455 28.384 1.00 78.88 101 TRP A CA 1
ATOM 792 C C . TRP A 1 101 ? -13.189 1.638 27.671 1.00 78.88 101 TRP A C 1
ATOM 794 O O . TRP A 1 101 ? -13.338 1.296 26.504 1.00 78.88 101 TRP A O 1
ATOM 804 N N . ILE A 1 102 ? -12.094 1.342 28.374 1.00 72.94 102 ILE A N 1
ATOM 805 C CA . ILE A 1 102 ? -10.982 0.570 27.831 1.00 72.94 102 ILE A CA 1
ATOM 806 C C . ILE A 1 102 ? -11.151 -0.867 28.327 1.00 72.94 102 ILE A C 1
ATOM 808 O O . ILE A 1 102 ? -11.205 -1.067 29.552 1.00 72.94 102 ILE A O 1
ATOM 812 N N . PRO A 1 103 ? -11.237 -1.861 27.425 1.00 65.81 103 PRO A N 1
ATOM 813 C CA . PRO A 1 103 ? -11.257 -3.256 27.828 1.00 65.81 103 PRO A CA 1
ATOM 814 C C . PRO A 1 103 ? -9.965 -3.563 28.588 1.00 65.81 103 PRO A C 1
ATOM 816 O O . PRO A 1 103 ? -8.865 -3.229 28.141 1.00 65.81 103 PRO A O 1
ATOM 819 N N . GLN A 1 104 ? -10.093 -4.175 29.765 1.00 60.75 104 GLN A N 1
ATOM 820 C CA . GLN A 1 104 ? -8.937 -4.619 30.534 1.00 60.75 104 GLN A CA 1
ATOM 821 C C . GLN A 1 104 ? -8.246 -5.737 29.751 1.00 60.75 104 GLN A C 1
ATOM 823 O O . GLN A 1 104 ? -8.701 -6.878 29.759 1.00 60.75 104 GLN A O 1
ATOM 828 N N . LYS A 1 105 ? -7.156 -5.418 29.047 1.00 55.97 105 LYS A N 1
ATOM 829 C CA . LYS A 1 105 ? -6.276 -6.449 28.494 1.00 55.97 105 LYS A CA 1
ATOM 830 C C . LYS A 1 105 ? -5.613 -7.164 29.665 1.00 55.97 105 LYS A C 1
ATOM 832 O O . LYS A 1 105 ? -4.918 -6.538 30.462 1.00 55.97 105 LYS A O 1
ATOM 837 N N . THR A 1 106 ? -5.868 -8.462 29.783 1.00 48.91 106 THR A N 1
ATOM 838 C CA . THR A 1 106 ? -5.219 -9.356 30.745 1.00 48.91 106 THR A CA 1
ATOM 839 C C . THR A 1 106 ? -3.788 -9.649 30.285 1.00 48.91 106 THR A C 1
ATOM 841 O O . THR A 1 106 ? -3.458 -10.779 29.962 1.00 48.91 106 THR A O 1
ATOM 844 N N . ASP A 1 107 ? -2.949 -8.615 30.228 1.00 44.12 107 ASP A N 1
ATOM 845 C CA . ASP A 1 107 ? -1.496 -8.756 30.171 1.00 44.12 107 ASP A CA 1
ATOM 846 C C . ASP A 1 107 ? -0.951 -8.344 31.546 1.00 44.12 107 ASP A C 1
ATOM 848 O O . ASP A 1 107 ? -1.286 -7.283 32.079 1.00 44.12 107 ASP A O 1
ATOM 852 N N . GLU A 1 108 ? -0.162 -9.230 32.150 1.00 56.06 108 GLU A N 1
ATOM 853 C CA . GLU A 1 108 ? 0.119 -9.370 33.589 1.00 56.06 108 GLU A CA 1
ATOM 854 C C . GLU A 1 108 ? 0.849 -8.203 34.300 1.00 56.06 108 GLU A C 1
ATOM 856 O O . GLU A 1 108 ? 1.484 -8.419 35.329 1.00 56.06 108 GLU A O 1
ATOM 861 N N . SER A 1 109 ? 0.780 -6.948 33.840 1.00 49.12 109 SER A N 1
ATOM 862 C CA . SER A 1 109 ? 1.470 -5.855 34.549 1.00 49.12 109 SER A CA 1
ATOM 863 C C . SER A 1 109 ? 0.857 -4.453 34.452 1.00 49.12 109 SER A C 1
ATOM 865 O O . SER A 1 109 ? 1.512 -3.482 34.839 1.00 49.12 109 SER A O 1
ATOM 867 N N . THR A 1 110 ? -0.383 -4.272 33.990 1.00 49.19 110 THR A N 1
ATOM 868 C CA . THR A 1 110 ? -1.019 -2.940 34.061 1.00 49.19 110 THR A CA 1
ATOM 869 C C . THR A 1 110 ? -2.484 -3.045 34.463 1.00 49.19 110 THR A C 1
ATOM 871 O O . THR A 1 110 ? -3.369 -3.270 33.647 1.00 49.19 110 THR A O 1
ATOM 874 N N . THR A 1 111 ? -2.751 -2.876 35.757 1.00 50.91 111 THR A N 1
ATOM 875 C CA . THR A 1 111 ? -4.099 -2.807 36.327 1.00 50.91 111 THR A CA 1
ATOM 876 C C . THR A 1 111 ? -4.796 -1.521 35.877 1.00 50.91 111 THR A C 1
ATOM 878 O O . THR A 1 111 ? -4.747 -0.493 36.550 1.00 50.91 111 THR A O 1
ATOM 881 N N . ILE A 1 112 ? -5.459 -1.555 34.719 1.00 59.69 112 ILE A N 1
ATOM 882 C CA . ILE A 1 112 ? -6.315 -0.450 34.271 1.00 59.69 112 ILE A CA 1
ATOM 883 C C . ILE A 1 112 ? -7.497 -0.366 35.244 1.00 59.69 112 ILE A C 1
ATOM 885 O O . ILE A 1 112 ? -8.334 -1.267 35.305 1.00 59.69 112 ILE A O 1
ATOM 889 N N . LEU A 1 113 ? -7.546 0.687 36.060 1.00 63.84 113 LEU A N 1
ATOM 890 C CA . LEU A 1 113 ? -8.609 0.871 37.046 1.00 63.84 113 LEU A CA 1
ATOM 891 C C . LEU A 1 113 ? -9.941 1.196 36.340 1.00 63.84 113 LEU A C 1
ATOM 893 O O . LEU A 1 113 ? -9.946 2.038 35.444 1.00 63.84 113 LEU A O 1
ATOM 897 N N . PRO A 1 114 ? -11.070 0.586 36.753 1.00 69.75 114 PRO A N 1
ATOM 898 C CA . PRO A 1 114 ? -12.378 0.920 36.198 1.00 69.75 114 PRO A CA 1
ATOM 899 C C . PRO A 1 114 ? -12.712 2.402 36.402 1.00 69.75 114 PRO A C 1
ATOM 901 O O . PRO A 1 114 ? -12.456 2.945 37.482 1.00 69.75 114 PRO A O 1
ATOM 904 N N . THR A 1 115 ? -13.284 3.035 35.372 1.00 78.31 115 THR A N 1
ATOM 905 C CA . THR A 1 115 ? -13.691 4.450 35.385 1.00 78.31 115 THR A CA 1
ATOM 906 C C . THR A 1 115 ? -14.839 4.691 36.363 1.00 78.31 115 THR A C 1
ATOM 908 O O . THR A 1 115 ? -14.820 5.674 37.095 1.00 78.31 115 THR A O 1
ATOM 911 N N . LEU A 1 116 ? -15.805 3.772 36.429 1.00 79.69 116 LEU A N 1
ATOM 912 C CA . LEU A 1 116 ? -16.847 3.758 37.454 1.00 79.69 116 LEU A CA 1
ATOM 913 C C . LEU A 1 116 ? -16.714 2.481 38.269 1.00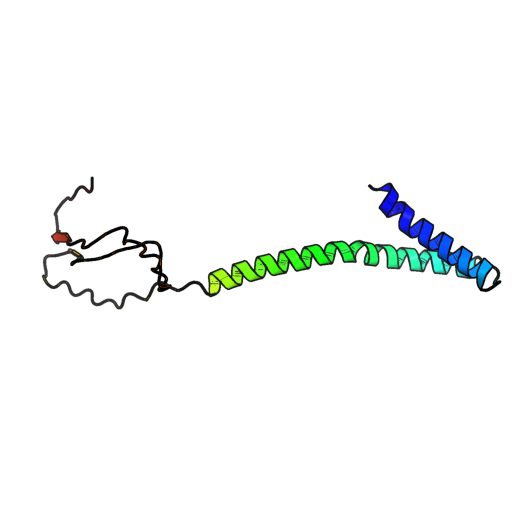 79.69 116 LEU A C 1
ATOM 915 O O . LEU A 1 116 ? -16.606 1.392 37.704 1.00 79.69 116 LEU A O 1
ATOM 919 N N . LYS A 1 117 ? -16.718 2.619 39.596 1.00 81.12 117 LYS A N 1
ATOM 920 C CA . LYS A 1 117 ? -16.554 1.500 40.524 1.00 81.12 117 LYS A CA 1
ATOM 921 C C . LYS A 1 117 ? -17.767 1.357 41.420 1.00 81.12 117 LYS A C 1
ATOM 923 O O . LYS A 1 117 ? -18.163 2.323 42.062 1.00 81.12 117 LYS A O 1
ATOM 928 N N . SER A 1 118 ? -18.273 0.131 41.514 1.00 78.00 118 SER A N 1
ATOM 929 C CA . SER A 1 118 ? -19.297 -0.285 42.476 1.00 78.00 118 SER A CA 1
ATOM 930 C C . SER A 1 118 ? -20.525 0.631 42.491 1.00 78.00 118 SER A C 1
ATOM 932 O O . SER A 1 118 ? -21.068 0.937 43.552 1.00 78.00 118 SER A O 1
ATOM 934 N N . LEU A 1 119 ? -20.967 1.071 41.309 1.00 79.00 119 LEU A N 1
ATOM 935 C CA . LEU A 1 119 ? -22.130 1.938 41.187 1.00 79.00 119 LEU A CA 1
ATOM 936 C C . LEU A 1 119 ? -23.386 1.144 41.554 1.00 79.00 119 LEU A C 1
ATOM 938 O O . LEU A 1 119 ? -23.726 0.161 40.893 1.00 79.00 119 LEU A O 1
ATOM 942 N N . THR A 1 120 ? -24.052 1.575 42.622 1.00 78.94 120 THR A N 1
ATOM 943 C CA . THR A 1 120 ? -25.344 1.041 43.050 1.00 78.94 120 THR A CA 1
ATOM 944 C C . THR A 1 120 ? -26.351 2.177 43.007 1.00 78.94 120 THR A C 1
ATOM 946 O O . THR A 1 120 ? -26.217 3.141 43.755 1.00 78.94 120 THR A O 1
ATOM 949 N N . LEU A 1 121 ? -27.301 2.098 42.083 1.00 80.06 121 LEU A N 1
ATOM 950 C CA . LEU A 1 121 ? -28.306 3.125 41.842 1.00 80.06 121 LEU A CA 1
ATOM 951 C C . LEU A 1 121 ? -29.651 2.442 41.630 1.00 80.06 121 LEU A C 1
ATOM 953 O O . LEU A 1 121 ? -29.760 1.524 40.823 1.00 80.06 121 LEU A O 1
ATOM 957 N N . GLU A 1 122 ? -30.669 2.909 42.335 1.00 79.75 122 GLU A N 1
ATOM 958 C CA . GLU A 1 122 ? -32.045 2.455 42.182 1.00 79.75 122 GLU A CA 1
ATOM 959 C C . GLU A 1 122 ? -32.908 3.693 41.945 1.00 79.75 122 GLU A C 1
ATOM 961 O O . GLU A 1 122 ? -32.878 4.618 42.755 1.00 79.75 122 GLU A O 1
ATOM 966 N N . ILE A 1 123 ? -33.616 3.739 40.815 1.00 81.75 123 ILE A N 1
ATOM 967 C CA . ILE A 1 123 ? -34.473 4.867 40.432 1.00 81.75 123 ILE A CA 1
ATOM 968 C C . ILE A 1 123 ? -35.909 4.372 40.303 1.00 81.75 123 ILE A C 1
ATOM 970 O O . ILE A 1 123 ? -36.183 3.420 39.559 1.00 81.75 123 ILE A O 1
ATOM 974 N N . LYS A 1 124 ? -36.828 5.040 41.003 1.00 82.56 124 LYS A N 1
ATOM 975 C CA . LYS A 1 124 ? -38.263 4.741 40.958 1.00 82.56 124 LYS A CA 1
ATOM 976 C C . LYS A 1 124 ? -38.985 5.587 39.917 1.00 82.56 124 LYS A C 1
ATOM 978 O O . LYS A 1 124 ? -38.506 6.638 39.491 1.00 82.56 124 LYS A O 1
ATOM 983 N N . GLU A 1 125 ? -40.164 5.131 39.512 1.00 77.75 125 GLU A N 1
ATOM 984 C CA . GLU A 1 125 ? -41.015 5.884 38.592 1.00 77.75 125 GLU A CA 1
ATOM 985 C C . GLU A 1 125 ? -41.422 7.243 39.203 1.00 77.75 125 GLU A C 1
ATOM 987 O O . GLU A 1 125 ? -41.979 7.305 40.299 1.00 77.75 125 GLU A O 1
ATOM 992 N N . GLY A 1 126 ? -41.117 8.341 38.499 1.00 78.62 126 GLY A N 1
ATOM 993 C CA . GLY A 1 126 ? -41.465 9.710 38.906 1.00 78.62 126 GLY A CA 1
ATOM 994 C C . GLY A 1 126 ? -40.408 10.475 39.719 1.00 78.62 126 GLY A C 1
ATOM 995 O O . GLY A 1 126 ? -40.657 11.626 40.078 1.00 78.62 126 GLY A O 1
ATOM 996 N N . GLU A 1 127 ? -39.233 9.897 39.993 1.00 79.75 127 GLU A N 1
ATOM 997 C CA . GLU A 1 127 ? -38.137 10.598 40.683 1.00 79.75 127 GLU A CA 1
ATOM 998 C C . GLU A 1 127 ? -37.289 11.455 39.719 1.00 79.75 127 GLU A C 1
ATOM 1000 O O . GLU A 1 127 ? -36.884 11.006 38.647 1.00 79.75 127 GLU A O 1
ATOM 1005 N N . LEU A 1 128 ? -36.986 12.702 40.112 1.00 80.12 128 LEU A N 1
ATOM 1006 C CA . LEU A 1 128 ? -36.064 13.592 39.395 1.00 80.12 128 LEU A CA 1
ATOM 1007 C C . LEU A 1 128 ? -34.686 13.550 40.064 1.00 80.12 128 LEU A C 1
ATOM 1009 O O . LEU A 1 128 ? -34.546 13.959 41.216 1.00 80.12 128 LEU A O 1
ATOM 1013 N N . ILE A 1 129 ? -33.666 13.102 39.332 1.00 81.69 129 ILE A N 1
ATOM 1014 C CA . ILE A 1 129 ? -32.291 12.984 39.836 1.00 81.69 129 ILE A CA 1
ATOM 1015 C C . ILE A 1 129 ? -31.372 13.928 39.061 1.00 81.69 129 ILE A C 1
ATOM 1017 O O . ILE A 1 129 ? -31.379 13.954 37.831 1.00 81.69 129 ILE A O 1
ATOM 1021 N N . GLY A 1 130 ? -30.559 14.690 39.795 1.00 76.19 130 GLY A N 1
ATOM 1022 C CA . GLY A 1 130 ? -29.439 15.448 39.248 1.00 76.19 130 GLY A CA 1
ATOM 1023 C C . GLY A 1 130 ? -28.134 14.690 39.465 1.00 76.19 130 GLY A C 1
ATOM 1024 O O . GLY A 1 130 ? -27.818 14.323 40.595 1.00 76.19 130 GLY A O 1
ATOM 1025 N N . ILE A 1 131 ? -27.381 14.467 38.391 1.00 79.50 131 ILE A N 1
ATOM 1026 C CA . ILE A 1 131 ? -25.991 14.009 38.463 1.00 79.50 131 ILE A CA 1
ATOM 1027 C C . ILE A 1 131 ? -25.129 15.272 38.415 1.00 79.50 131 ILE A C 1
ATOM 1029 O O . ILE A 1 131 ? -25.244 16.046 37.463 1.00 79.50 131 ILE A O 1
ATOM 1033 N N . ILE A 1 132 ? -24.329 15.500 39.457 1.00 72.19 132 ILE A N 1
ATOM 1034 C CA . ILE A 1 132 ? -23.388 16.625 39.563 1.00 72.19 132 ILE A CA 1
ATOM 1035 C C . ILE A 1 132 ? -21.969 16.073 39.502 1.00 72.19 132 ILE A C 1
ATOM 1037 O O . ILE A 1 132 ? -21.730 15.035 40.161 1.00 72.19 132 ILE A O 1
#

Foldseek 3Di:
DVCCLVVVLVVVLVVVVCCCCVVVVDDDDPVNSVVVVVVSVVVSVVVVCVVVVVVVVVVVVVVVVVVVCVVPPDDDPDPPPPPPPPDPFWDDWDAQDFAAPDPPDPDPPDDPHGPDGGDTDTDGPPDDDDDD

Mean predicted aligned error: 13.02 Å

Nearest PDB structures (foldseek):
  6rah-assembly1_A  TM=4.856E-01  e=1.429E+00  Thermus thermophilus
  5mkk-assembly1_A  TM=5.521E-01  e=3.855E+00  Thermus thermophilus HB27

Radius of gyration: 36.02 Å; Cα contacts (8 Å, |Δi|>4): 69; chains: 1; bounding box: 72×29×84 Å

Sequence (132 aa):
MEITFNACPILATIASFMGYIVIQGHPLTPEVAFLSLMLFNLIRFSVYRIPGLVREVLDARISLNRVQEFLLEPEVPEMINTMNPTNENTIIELKGANLSWIPQKTDESTTILPTLKSLTLEIKEGELIGII

Solvent-accessible surface area (backbone atoms only — not comparable to full-atom values): 8361 Å² total; per-residue (Å²): 118,66,66,61,72,60,44,50,62,54,53,51,49,53,52,49,52,48,44,44,38,72,74,69,64,44,82,87,45,70,70,61,53,54,53,49,54,52,53,52,58,61,47,48,60,58,63,64,44,51,70,56,49,55,52,52,52,50,54,49,51,54,53,50,52,53,52,49,52,59,76,67,50,86,74,81,76,81,76,78,85,75,85,67,63,97,45,99,61,46,78,45,80,41,74,59,41,69,43,57,94,64,81,78,65,92,54,101,83,60,88,74,74,58,78,38,69,59,42,65,46,79,41,49,78,91,70,88,83,85,90,127